Protein AF-W8YY03-F1 (afdb_monomer)

Structure (mmCIF, N/CA/C/O backbone):
data_AF-W8YY03-F1
#
_entry.id   AF-W8YY03-F1
#
loop_
_atom_site.group_PDB
_atom_site.id
_atom_site.type_symbol
_atom_site.label_atom_id
_atom_site.label_alt_id
_atom_site.label_comp_id
_atom_site.label_asym_id
_atom_site.label_entity_id
_atom_site.label_seq_id
_atom_site.pdbx_PDB_ins_code
_atom_site.Cartn_x
_atom_site.Cartn_y
_atom_site.Cartn_z
_atom_site.occupancy
_atom_site.B_iso_or_equiv
_atom_site.auth_seq_id
_atom_site.auth_comp_id
_atom_site.auth_asym_id
_atom_site.auth_atom_id
_atom_site.pdbx_PDB_model_num
ATOM 1 N N . MET A 1 1 ? -29.552 -36.814 -62.868 1.00 58.41 1 MET A N 1
ATOM 2 C CA . MET A 1 1 ? -29.456 -35.435 -62.330 1.00 58.41 1 MET A CA 1
ATOM 3 C C . MET A 1 1 ? -30.009 -34.462 -63.358 1.00 58.41 1 MET A C 1
ATOM 5 O O . MET A 1 1 ? -29.702 -34.617 -64.530 1.00 58.41 1 MET A O 1
ATOM 9 N N . LYS A 1 2 ? -30.847 -33.501 -62.950 1.00 60.00 2 LYS A N 1
ATOM 10 C CA . LYS A 1 2 ? -31.377 -32.455 -63.843 1.00 60.00 2 LYS A CA 1
ATOM 11 C C . LYS A 1 2 ? -30.289 -31.400 -64.121 1.00 60.00 2 LYS A C 1
ATOM 13 O O . LYS A 1 2 ? -29.512 -31.126 -63.206 1.00 60.00 2 LYS A O 1
ATOM 18 N N . PRO A 1 3 ? -30.245 -30.779 -65.314 1.00 70.81 3 PRO A N 1
ATOM 19 C CA . PRO A 1 3 ? -29.194 -29.824 -65.697 1.00 70.81 3 PRO A CA 1
ATOM 20 C C . PRO A 1 3 ? -29.053 -28.645 -64.718 1.00 70.81 3 PRO A C 1
ATOM 22 O O . PRO A 1 3 ? -27.949 -28.179 -64.461 1.00 70.81 3 PRO A O 1
ATOM 25 N N . VAL A 1 4 ? -30.149 -28.244 -64.068 1.00 74.75 4 VAL A N 1
ATOM 26 C CA . VAL A 1 4 ? -30.171 -27.195 -63.033 1.00 74.75 4 VAL A CA 1
ATOM 27 C C . VAL A 1 4 ? -29.301 -27.541 -61.814 1.00 74.75 4 VAL A C 1
ATOM 29 O O . VAL A 1 4 ? -28.672 -26.660 -61.239 1.00 74.75 4 VAL A O 1
ATOM 32 N N . HIS A 1 5 ? -29.199 -28.820 -61.438 1.00 71.31 5 HIS A N 1
ATOM 33 C CA . HIS A 1 5 ? -28.358 -29.232 -60.309 1.00 71.31 5 HIS A CA 1
ATOM 34 C C . HIS A 1 5 ? -26.867 -29.173 -60.644 1.00 71.31 5 HIS A C 1
ATOM 36 O O . HIS A 1 5 ? -26.062 -28.891 -59.767 1.00 71.31 5 HIS A O 1
ATOM 42 N N . ILE A 1 6 ? -26.500 -29.390 -61.909 1.00 76.06 6 ILE A N 1
ATOM 43 C CA . ILE A 1 6 ? -25.107 -29.294 -62.359 1.00 76.06 6 ILE A CA 1
ATOM 44 C C . ILE A 1 6 ? -24.663 -27.827 -62.339 1.00 76.06 6 ILE A C 1
ATOM 46 O O . ILE A 1 6 ? -23.592 -27.516 -61.829 1.00 76.06 6 ILE A O 1
ATOM 50 N N . ILE A 1 7 ? -25.523 -26.916 -62.802 1.00 79.62 7 ILE A N 1
ATOM 51 C CA . ILE A 1 7 ? -25.252 -25.471 -62.794 1.00 79.62 7 ILE A CA 1
ATOM 52 C C . ILE A 1 7 ? -25.092 -24.950 -61.359 1.00 79.62 7 ILE A C 1
ATOM 54 O O . ILE A 1 7 ? -24.152 -24.211 -61.078 1.00 79.62 7 ILE A O 1
ATOM 58 N N . LEU A 1 8 ? -25.958 -25.377 -60.434 1.00 78.25 8 LEU A N 1
ATOM 59 C CA . LEU A 1 8 ? -25.875 -24.965 -59.031 1.00 78.25 8 LEU A CA 1
ATOM 60 C C . LEU A 1 8 ? -24.578 -25.446 -58.359 1.00 78.25 8 LEU A C 1
ATOM 62 O O . LEU A 1 8 ? -23.977 -24.697 -57.596 1.00 78.25 8 LEU A O 1
ATOM 66 N N . ILE A 1 9 ? -24.117 -26.661 -58.677 1.00 78.00 9 ILE A N 1
ATOM 67 C CA . ILE A 1 9 ? -22.852 -27.210 -58.161 1.00 78.00 9 ILE A CA 1
ATOM 68 C C . ILE A 1 9 ? -21.650 -26.442 -58.724 1.00 78.00 9 ILE A C 1
ATOM 70 O O . ILE A 1 9 ? -20.735 -26.115 -57.975 1.00 78.00 9 ILE A O 1
ATOM 74 N N . ILE A 1 10 ? -21.662 -26.095 -60.015 1.00 76.50 10 ILE A N 1
ATOM 75 C CA . ILE A 1 10 ? -20.577 -25.325 -60.643 1.00 76.50 10 ILE A CA 1
ATOM 76 C C . ILE A 1 10 ? -20.483 -23.918 -60.037 1.00 76.50 10 ILE A C 1
ATOM 78 O O . ILE A 1 10 ? -19.386 -23.463 -59.718 1.00 76.50 10 ILE A O 1
ATOM 82 N N . ILE A 1 11 ? -21.619 -23.249 -59.816 1.00 75.50 11 ILE A N 1
ATOM 83 C CA . ILE A 1 11 ? -21.655 -21.928 -59.170 1.00 75.50 11 ILE A CA 1
ATOM 84 C C . ILE A 1 11 ? -21.156 -22.021 -57.720 1.00 75.50 11 ILE A C 1
ATOM 86 O O . ILE A 1 11 ? -20.372 -21.177 -57.297 1.00 75.50 11 ILE A O 1
ATOM 90 N N . LEU A 1 12 ? -21.535 -23.066 -56.977 1.00 70.88 12 LEU A N 1
ATOM 91 C CA . LEU A 1 12 ? -21.066 -23.286 -55.605 1.00 70.88 12 LEU A CA 1
ATOM 92 C C . LEU A 1 12 ? -19.547 -23.548 -55.541 1.00 70.88 12 LEU A C 1
ATOM 94 O O . LEU A 1 12 ? -18.878 -23.056 -54.635 1.00 70.88 12 LEU A O 1
ATOM 98 N N . CYS A 1 13 ? -18.986 -24.264 -56.521 1.00 65.69 13 CYS A N 1
ATOM 99 C CA . CYS A 1 13 ? -17.542 -24.498 -56.621 1.00 65.69 13 CYS A CA 1
ATOM 100 C C . CYS A 1 13 ? -16.742 -23.224 -56.931 1.00 65.69 13 CYS A C 1
ATOM 102 O O . CYS A 1 13 ? -15.615 -23.100 -56.458 1.00 65.69 13 CYS A O 1
ATOM 104 N N . LEU A 1 14 ? -17.314 -22.264 -57.665 1.00 61.00 14 LEU A N 1
ATOM 105 C CA . LEU A 1 14 ? -16.638 -21.002 -57.996 1.00 61.00 14 LEU A CA 1
ATOM 106 C C . LEU A 1 14 ? -16.498 -20.048 -56.794 1.00 61.00 14 LEU A C 1
ATOM 108 O O . LEU A 1 14 ? -15.605 -19.206 -56.796 1.00 61.00 14 LEU A O 1
ATOM 112 N N . PHE A 1 15 ? -17.314 -20.199 -55.742 1.00 58.31 15 PHE A N 1
ATOM 113 C CA . PHE A 1 15 ? -17.178 -19.419 -54.500 1.00 58.31 15 PHE A CA 1
ATOM 114 C C . PHE A 1 15 ? -16.150 -19.990 -53.509 1.00 58.31 15 PHE A C 1
ATOM 116 O O . PHE A 1 15 ? -15.771 -19.299 -52.567 1.00 58.31 15 PHE A O 1
ATOM 123 N N . LEU A 1 16 ? -15.672 -21.224 -53.711 1.00 55.84 16 LEU A N 1
ATOM 124 C CA . LEU A 1 16 ? -14.725 -21.894 -52.806 1.00 55.84 16 LEU A CA 1
ATOM 125 C C . LEU A 1 16 ? -13.252 -21.713 -53.204 1.00 55.84 16 LEU A C 1
ATOM 127 O O . LEU A 1 16 ? -12.366 -22.190 -52.500 1.00 55.84 16 LEU A O 1
ATOM 131 N N . THR A 1 17 ? -12.975 -21.016 -54.307 1.00 52.31 17 THR A N 1
ATOM 132 C CA . THR A 1 17 ? -11.612 -20.781 -54.802 1.00 52.31 17 THR A CA 1
ATOM 133 C C . THR A 1 17 ? -11.256 -19.299 -54.785 1.00 52.31 17 THR A C 1
ATOM 135 O O . THR A 1 17 ? -10.799 -18.749 -55.785 1.00 52.31 17 THR A O 1
ATOM 138 N N . THR A 1 18 ? -11.453 -18.615 -53.661 1.00 58.97 18 THR A N 1
ATOM 139 C CA . THR A 1 18 ? -10.612 -17.447 -53.391 1.00 58.97 18 THR A CA 1
ATOM 140 C C . THR A 1 18 ? -9.301 -17.973 -52.808 1.00 58.97 18 THR A C 1
ATOM 142 O O . THR A 1 18 ? -9.324 -18.701 -51.813 1.00 58.97 18 THR A O 1
ATOM 145 N N . PRO A 1 19 ? -8.131 -17.679 -53.401 1.00 56.47 19 PRO A N 1
ATOM 146 C CA . PRO A 1 19 ? -6.893 -17.919 -52.689 1.00 56.47 19 PRO A CA 1
ATOM 147 C C . PRO A 1 19 ? -6.909 -17.001 -51.465 1.00 56.47 19 PRO A C 1
ATOM 149 O O . PRO A 1 19 ? -6.839 -15.778 -51.596 1.00 56.47 19 PRO A O 1
ATOM 152 N N . VAL A 1 20 ? -7.003 -17.580 -50.266 1.00 51.00 20 VAL A N 1
ATOM 153 C CA . VAL A 1 20 ? -6.524 -16.908 -49.059 1.00 51.00 20 VAL A CA 1
ATOM 154 C C . VAL A 1 20 ? -5.023 -16.781 -49.265 1.00 51.00 20 VAL A C 1
ATOM 156 O O . VAL A 1 20 ? -4.257 -17.700 -48.982 1.00 51.00 20 VAL A O 1
ATOM 159 N N . TYR A 1 21 ? -4.603 -15.665 -49.861 1.00 45.91 21 TYR A N 1
ATOM 160 C CA . TYR A 1 21 ? -3.212 -15.264 -49.823 1.00 45.91 21 TYR A CA 1
ATOM 161 C C . TYR A 1 21 ? -2.870 -15.121 -48.345 1.00 45.91 21 TYR A C 1
ATOM 163 O O . TYR A 1 21 ? -3.258 -14.156 -47.687 1.00 45.91 21 TYR A O 1
ATOM 171 N N . ALA A 1 22 ? -2.141 -16.104 -47.822 1.00 46.88 22 ALA A N 1
ATOM 172 C CA . ALA A 1 22 ? -1.247 -15.871 -46.713 1.00 46.88 22 ALA A CA 1
ATOM 173 C C . ALA A 1 22 ? -0.270 -14.798 -47.201 1.00 46.88 22 ALA A C 1
ATOM 175 O O . ALA A 1 22 ? 0.739 -15.088 -47.841 1.00 46.88 22 ALA A O 1
ATOM 176 N N . ALA A 1 23 ? -0.615 -13.535 -46.972 1.00 46.19 23 ALA A N 1
ATOM 177 C CA . ALA A 1 23 ? 0.332 -12.447 -47.039 1.00 46.19 23 ALA A CA 1
ATOM 178 C C . ALA A 1 23 ? 1.289 -12.630 -45.854 1.00 46.19 23 ALA A C 1
ATOM 180 O O . ALA A 1 23 ? 1.226 -11.905 -44.869 1.00 46.19 23 ALA A O 1
ATOM 181 N N . THR A 1 24 ? 2.168 -13.633 -45.930 1.00 51.03 24 THR A N 1
ATOM 182 C CA . THR A 1 24 ? 3.463 -13.567 -45.258 1.00 51.03 24 THR A CA 1
ATOM 183 C C . THR A 1 24 ? 4.126 -12.340 -45.850 1.00 51.03 24 THR A C 1
ATOM 185 O O . THR A 1 24 ? 4.549 -12.338 -47.011 1.00 51.03 24 THR A O 1
ATOM 188 N N . SER A 1 25 ? 4.022 -11.242 -45.112 1.00 54.69 25 SER A N 1
ATOM 189 C CA . SER A 1 25 ? 4.330 -9.914 -45.598 1.00 54.69 25 SER A CA 1
ATOM 190 C C . SER A 1 25 ? 5.769 -9.91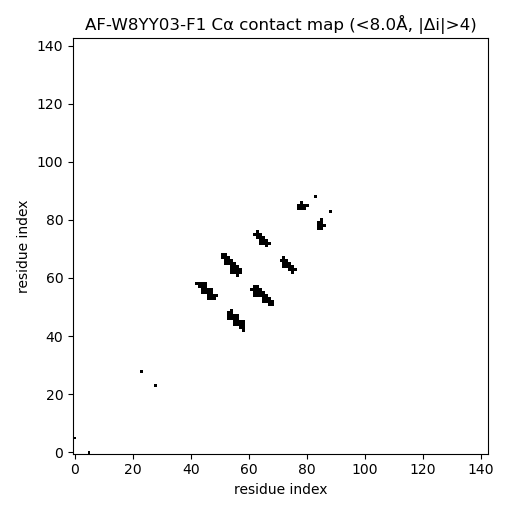7 -46.105 1.00 54.69 25 SER A C 1
ATOM 192 O O . SER A 1 25 ? 6.686 -10.395 -45.436 1.00 54.69 25 SER A O 1
ATOM 194 N N . GLN A 1 26 ? 6.005 -9.365 -47.298 1.00 51.84 26 GLN A N 1
ATOM 195 C CA . GLN A 1 26 ? 7.372 -9.097 -47.759 1.00 51.84 26 GLN A CA 1
ATOM 196 C C . GLN A 1 26 ? 8.183 -8.306 -46.719 1.00 51.84 26 GLN A C 1
ATOM 198 O O . GLN A 1 26 ? 9.408 -8.317 -46.746 1.00 51.84 26 GLN A O 1
ATOM 203 N N . GLU A 1 27 ? 7.494 -7.640 -45.796 1.00 53.41 27 GLU A N 1
ATOM 204 C CA . GLU A 1 27 ? 8.018 -6.971 -44.619 1.00 53.41 27 GLU A CA 1
ATOM 205 C C . GLU A 1 27 ? 8.636 -7.927 -43.587 1.00 53.41 27 GLU A C 1
ATOM 207 O O . GLU A 1 27 ? 9.745 -7.656 -43.138 1.00 53.41 27 GLU A O 1
ATOM 212 N N . GLN A 1 28 ? 8.013 -9.073 -43.272 1.00 55.28 28 GLN A N 1
ATOM 213 C CA . GLN A 1 28 ? 8.617 -10.101 -42.409 1.00 55.28 28 GLN A CA 1
ATOM 214 C C . GLN A 1 28 ? 9.903 -10.660 -43.024 1.00 55.28 28 GLN A C 1
ATOM 216 O O . GLN A 1 28 ? 10.943 -10.655 -42.371 1.00 55.28 28 GLN A O 1
ATOM 221 N N . ILE A 1 29 ? 9.871 -11.021 -44.310 1.00 57.41 29 ILE A N 1
ATOM 222 C CA . ILE A 1 29 ? 11.050 -11.536 -45.029 1.00 57.41 29 ILE A CA 1
ATOM 223 C C . ILE A 1 29 ? 12.142 -10.456 -45.137 1.00 57.41 29 ILE A C 1
ATOM 225 O O . ILE A 1 29 ? 13.330 -10.742 -44.994 1.00 57.41 29 ILE A O 1
ATOM 229 N N . ARG A 1 30 ? 11.771 -9.187 -45.362 1.00 53.22 30 ARG A N 1
ATOM 230 C CA . ARG A 1 30 ? 12.713 -8.053 -45.398 1.00 53.22 30 ARG A CA 1
ATOM 231 C C . ARG A 1 30 ? 13.323 -7.763 -44.023 1.00 53.22 30 ARG A C 1
ATOM 233 O O . ARG A 1 30 ? 14.476 -7.339 -43.960 1.00 53.22 30 ARG A O 1
ATOM 240 N N . ASN A 1 31 ? 12.576 -7.971 -42.943 1.00 56.19 31 ASN A N 1
ATOM 241 C CA . ASN A 1 31 ? 13.055 -7.774 -41.578 1.00 56.19 31 ASN A CA 1
ATOM 242 C C . ASN A 1 31 ? 13.978 -8.919 -41.134 1.00 56.19 31 ASN A C 1
ATOM 244 O O . ASN A 1 31 ? 15.064 -8.634 -40.639 1.00 56.19 31 ASN A O 1
ATOM 248 N N . GLU A 1 32 ? 13.640 -10.177 -41.434 1.00 57.78 32 GLU A N 1
ATOM 249 C CA . GLU A 1 32 ? 14.530 -11.330 -41.205 1.00 57.78 32 GLU A CA 1
ATOM 250 C C . GLU A 1 32 ? 15.842 -11.208 -41.993 1.00 57.78 32 GLU A C 1
ATOM 252 O O . GLU A 1 32 ? 16.926 -11.461 -41.469 1.00 57.78 32 GLU A O 1
ATOM 257 N N . LYS A 1 33 ? 15.775 -10.739 -43.247 1.00 54.91 33 LYS A N 1
ATOM 258 C CA . LYS A 1 33 ? 16.971 -10.553 -44.082 1.00 54.91 33 LYS A CA 1
ATOM 259 C C . LYS A 1 33 ? 17.880 -9.422 -43.582 1.00 54.91 33 LYS A C 1
ATOM 261 O O . LYS A 1 33 ? 19.089 -9.493 -43.788 1.00 54.91 33 LYS A O 1
ATOM 266 N N . ARG A 1 34 ? 17.328 -8.403 -42.906 1.00 55.00 34 ARG A N 1
ATOM 267 C CA . ARG A 1 34 ? 18.119 -7.361 -42.225 1.00 55.00 34 ARG A CA 1
ATOM 268 C C . ARG A 1 34 ? 18.780 -7.878 -40.949 1.00 55.00 34 ARG A C 1
ATOM 270 O O . ARG A 1 34 ? 19.944 -7.555 -40.735 1.00 55.00 34 ARG A O 1
ATOM 277 N N . GLU A 1 35 ? 18.093 -8.698 -40.152 1.00 54.16 35 GLU A N 1
ATOM 278 C CA . GLU A 1 35 ? 18.697 -9.320 -38.962 1.00 54.16 35 GLU A CA 1
ATOM 279 C C . GLU A 1 35 ? 19.850 -10.269 -39.343 1.00 54.16 35 GLU A C 1
ATOM 281 O O . GLU A 1 35 ? 20.901 -10.241 -38.710 1.00 54.16 35 GLU A O 1
ATOM 286 N N . ALA A 1 36 ? 19.729 -11.024 -40.442 1.00 54.09 36 ALA A N 1
ATOM 287 C CA . ALA A 1 36 ? 20.801 -11.905 -40.917 1.00 54.09 36 ALA A CA 1
ATOM 288 C C . ALA A 1 36 ? 22.037 -11.158 -41.466 1.00 54.09 36 ALA A C 1
ATOM 290 O O . ALA A 1 36 ? 23.144 -11.697 -41.447 1.00 54.09 36 ALA A O 1
ATOM 291 N N . GLN A 1 37 ? 21.871 -9.925 -41.963 1.00 51.41 37 GLN A N 1
ATOM 292 C CA . GLN A 1 37 ? 22.965 -9.131 -42.538 1.00 51.41 37 GLN A CA 1
ATOM 293 C C . GLN A 1 37 ? 23.749 -8.334 -41.478 1.00 51.41 37 GLN A C 1
ATOM 295 O O . GLN A 1 37 ? 24.872 -7.909 -41.741 1.00 51.41 37 GLN A O 1
ATOM 300 N N . TYR A 1 38 ? 23.193 -8.181 -40.273 1.00 51.72 38 TYR A N 1
ATOM 301 C CA . TYR A 1 38 ? 23.823 -7.527 -39.125 1.00 51.72 38 TYR A CA 1
ATOM 302 C C . TYR A 1 38 ? 24.216 -8.563 -38.063 1.00 51.72 38 TYR A C 1
ATOM 304 O O . TYR A 1 38 ? 23.931 -8.413 -36.878 1.00 51.72 38 TYR A O 1
ATOM 312 N N . ASN A 1 39 ? 24.906 -9.631 -38.478 1.00 49.06 39 ASN A N 1
ATOM 313 C CA . ASN A 1 39 ? 25.650 -10.493 -37.556 1.00 49.06 39 ASN A CA 1
ATOM 314 C C . ASN A 1 39 ? 26.925 -9.757 -37.099 1.00 49.06 39 ASN A C 1
ATOM 316 O O . ASN A 1 39 ? 28.050 -10.190 -37.344 1.00 49.06 39 ASN A O 1
ATOM 320 N N . ASP A 1 40 ? 26.730 -8.567 -36.532 1.00 54.25 40 ASP A N 1
ATOM 321 C CA . ASP A 1 40 ? 27.769 -7.769 -35.912 1.00 54.25 40 ASP A CA 1
ATOM 322 C C . ASP A 1 40 ? 28.065 -8.403 -34.546 1.00 54.25 40 ASP A C 1
ATOM 324 O O . ASP A 1 40 ? 27.175 -8.608 -33.719 1.00 54.25 40 ASP A O 1
ATOM 328 N N . SER A 1 41 ? 29.330 -8.746 -34.304 1.00 56.00 41 SER A N 1
ATOM 329 C CA . SER A 1 41 ? 29.809 -9.244 -33.008 1.00 56.00 41 SER A CA 1
ATOM 330 C C . SER A 1 41 ? 29.569 -8.253 -31.866 1.00 56.00 41 SER A C 1
ATOM 332 O O . SER A 1 41 ? 29.694 -8.602 -30.690 1.00 56.00 41 SER A O 1
ATOM 334 N N . ASN A 1 42 ? 29.235 -7.012 -32.200 1.00 58.09 42 ASN A N 1
ATOM 335 C CA . ASN A 1 42 ? 28.851 -6.003 -31.246 1.00 58.09 42 ASN A CA 1
ATOM 336 C C . ASN A 1 42 ? 27.422 -6.280 -30.745 1.00 58.09 42 ASN A C 1
ATOM 338 O O . ASN A 1 42 ? 26.467 -6.370 -31.507 1.00 58.09 42 ASN A O 1
ATOM 342 N N . ASN A 1 43 ? 27.264 -6.392 -29.428 1.00 59.72 43 ASN A N 1
ATOM 343 C CA . ASN A 1 43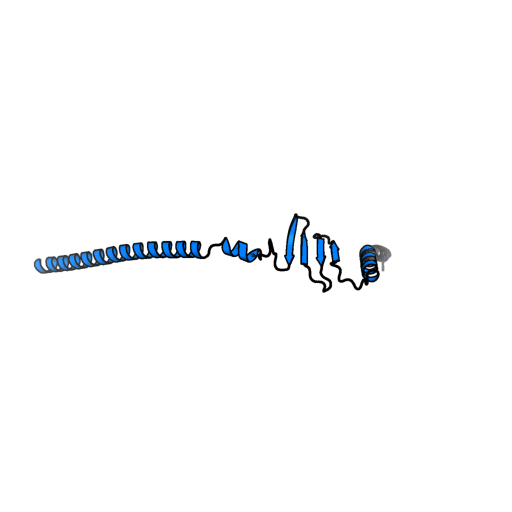 ? 26.005 -6.713 -28.747 1.00 59.72 43 ASN A CA 1
ATOM 344 C C . ASN A 1 43 ? 24.980 -5.559 -28.808 1.00 59.72 43 ASN A C 1
ATOM 346 O O . ASN A 1 43 ? 24.689 -4.936 -27.787 1.00 59.72 43 ASN A O 1
ATOM 350 N N . TRP A 1 44 ? 24.468 -5.228 -29.992 1.00 62.75 44 TRP A N 1
ATOM 351 C CA . TRP A 1 44 ? 23.605 -4.062 -30.176 1.00 62.75 44 TRP A CA 1
ATOM 352 C C . TRP A 1 44 ? 22.208 -4.303 -29.590 1.00 62.75 44 TRP A C 1
ATOM 354 O O . TRP A 1 44 ? 21.642 -5.395 -29.673 1.00 62.75 44 TRP A O 1
ATOM 364 N N . LEU A 1 45 ? 21.649 -3.251 -28.990 1.00 68.12 45 LEU A N 1
ATOM 365 C CA . LEU A 1 45 ? 20.251 -3.186 -28.571 1.00 68.12 45 LEU A CA 1
ATOM 366 C C . LEU A 1 45 ? 19.371 -3.091 -29.825 1.00 68.12 45 LEU A C 1
ATOM 368 O O . LEU A 1 45 ? 19.600 -2.230 -30.674 1.00 68.12 45 LEU A O 1
ATOM 372 N N . THR A 1 46 ? 18.373 -3.964 -29.949 1.00 76.31 46 THR A N 1
ATOM 373 C CA . THR A 1 46 ? 17.505 -4.019 -31.134 1.00 76.31 46 THR A CA 1
ATOM 374 C C . THR A 1 46 ? 16.218 -3.234 -30.902 1.00 76.31 46 THR A C 1
ATOM 376 O O . THR A 1 46 ? 15.569 -3.378 -29.868 1.00 76.31 46 THR A O 1
ATOM 379 N N . LEU A 1 47 ? 15.825 -2.428 -31.889 1.00 79.88 47 LEU A N 1
ATOM 380 C CA . LEU A 1 47 ? 14.538 -1.733 -31.930 1.00 79.88 47 LEU A CA 1
ATOM 381 C C . LEU A 1 47 ? 13.529 -2.563 -32.727 1.00 79.88 47 LEU A C 1
ATOM 383 O O . LEU A 1 47 ? 13.750 -2.833 -33.907 1.00 79.88 47 LEU A O 1
ATOM 387 N N . LYS A 1 48 ? 12.408 -2.936 -32.105 1.00 76.75 48 LYS A N 1
ATOM 388 C CA . LYS A 1 48 ? 11.306 -3.652 -32.762 1.00 76.75 48 LYS A CA 1
ATOM 389 C C . LYS A 1 48 ? 10.036 -2.807 -32.725 1.00 76.75 48 LYS A C 1
ATOM 391 O O . LYS A 1 48 ? 9.478 -2.560 -31.659 1.00 76.75 48 LYS A O 1
ATOM 396 N N . GLY A 1 49 ? 9.589 -2.357 -33.895 1.00 75.38 49 GLY A N 1
ATOM 397 C CA . GLY A 1 49 ? 8.272 -1.742 -34.067 1.00 75.38 49 GLY A CA 1
ATOM 398 C C . GLY A 1 49 ? 7.190 -2.813 -34.206 1.00 75.38 49 GLY A C 1
ATOM 399 O O . GLY A 1 49 ? 7.398 -3.815 -34.886 1.00 75.38 49 GLY A O 1
ATOM 400 N N . SER A 1 50 ? 6.047 -2.607 -33.559 1.00 69.94 50 SER A N 1
ATOM 401 C CA . SER A 1 50 ? 4.859 -3.464 -33.638 1.00 69.94 50 SER A CA 1
ATOM 402 C C . SER A 1 50 ? 3.595 -2.604 -33.708 1.00 69.94 50 SER A C 1
ATOM 404 O O . SER A 1 50 ? 3.649 -1.416 -33.398 1.00 69.94 50 SER A O 1
ATOM 406 N N . GLU A 1 51 ? 2.448 -3.193 -34.056 1.00 76.88 51 GLU A N 1
ATOM 407 C CA . GLU A 1 51 ? 1.158 -2.477 -34.076 1.00 76.88 51 GLU A CA 1
ATOM 408 C C . GLU A 1 51 ? 0.823 -1.813 -32.727 1.00 76.88 51 GLU A C 1
ATOM 410 O O . GLU A 1 51 ? 0.153 -0.785 -32.691 1.00 76.88 51 GLU A O 1
ATOM 415 N N . GLY A 1 52 ? 1.329 -2.365 -31.618 1.00 78.25 52 GLY A N 1
ATOM 416 C CA . GLY A 1 52 ? 1.123 -1.852 -30.261 1.00 78.25 52 GLY A CA 1
ATOM 417 C C . GLY A 1 52 ? 2.176 -0.858 -29.755 1.00 78.25 52 GLY A C 1
ATOM 418 O O . GLY A 1 52 ? 2.106 -0.487 -28.587 1.00 78.25 52 GLY A O 1
ATOM 419 N N . GLY A 1 53 ? 3.152 -0.463 -30.581 1.00 85.50 53 GLY A N 1
ATOM 420 C CA . GLY A 1 53 ? 4.205 0.487 -30.209 1.00 85.50 53 GLY A CA 1
ATOM 421 C C . GLY A 1 53 ? 5.628 -0.027 -30.448 1.00 85.50 53 GLY A C 1
ATOM 422 O O . GLY A 1 53 ? 5.854 -0.959 -31.229 1.00 85.50 53 GLY A O 1
ATOM 423 N N . VAL A 1 54 ? 6.606 0.590 -29.779 1.00 88.00 54 VAL A N 1
ATOM 424 C CA . VAL A 1 54 ? 8.047 0.354 -29.981 1.00 88.00 54 VAL A CA 1
ATOM 425 C C . VAL A 1 54 ? 8.657 -0.364 -28.784 1.00 88.00 54 VAL A C 1
ATOM 427 O O . VAL A 1 54 ? 8.464 0.032 -27.638 1.00 88.00 54 VAL A O 1
ATOM 430 N N . ARG A 1 55 ? 9.444 -1.406 -29.056 1.00 86.25 55 ARG A N 1
ATOM 431 C CA . ARG A 1 55 ? 10.168 -2.197 -28.057 1.00 86.25 55 ARG A CA 1
ATOM 432 C C . ARG A 1 55 ? 11.667 -2.065 -28.260 1.00 86.25 55 ARG A C 1
ATOM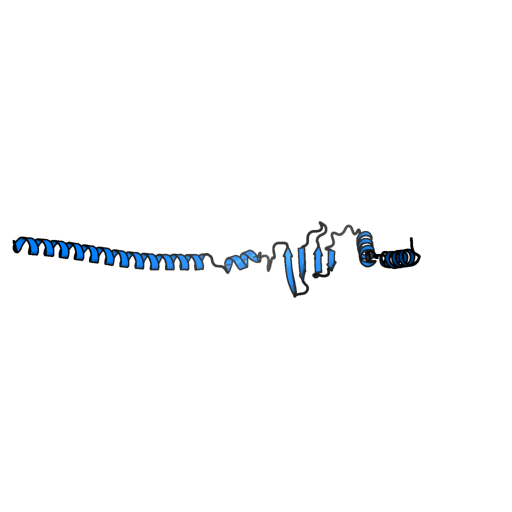 434 O O . ARG A 1 55 ? 12.160 -2.179 -29.381 1.00 86.25 55 ARG A O 1
ATOM 441 N N . PHE A 1 56 ? 12.387 -1.899 -27.163 1.00 86.44 56 PHE A N 1
ATOM 442 C CA . PHE A 1 56 ? 13.830 -2.052 -27.088 1.00 86.44 56 PHE A CA 1
ATOM 443 C C . PHE A 1 56 ? 14.101 -3.436 -26.516 1.00 86.44 56 PHE A C 1
ATOM 445 O O . PHE A 1 56 ? 13.660 -3.762 -25.413 1.00 86.44 56 PHE A O 1
ATOM 452 N N . VAL A 1 57 ? 14.786 -4.263 -27.294 1.00 83.44 57 VAL A N 1
ATOM 453 C CA . VAL A 1 57 ? 15.011 -5.670 -26.983 1.00 83.44 57 VAL A CA 1
ATOM 454 C C . VAL A 1 57 ? 16.510 -5.909 -26.882 1.00 83.44 57 VAL A C 1
ATOM 456 O O . VAL A 1 57 ? 17.281 -5.528 -27.767 1.00 83.44 57 VAL A O 1
ATOM 459 N N . THR A 1 58 ? 16.931 -6.513 -25.779 1.00 79.12 58 THR A N 1
ATOM 460 C CA . THR A 1 58 ? 18.311 -6.939 -25.555 1.00 79.12 58 THR A CA 1
ATOM 461 C C . THR A 1 58 ? 18.665 -8.113 -26.468 1.00 79.12 58 THR A C 1
ATOM 463 O O . THR A 1 58 ? 17.799 -8.778 -27.037 1.00 79.12 58 THR A O 1
ATOM 466 N N . LYS A 1 59 ? 19.962 -8.405 -26.604 1.00 76.19 59 LYS A N 1
ATOM 467 C CA . LYS A 1 59 ? 20.457 -9.493 -27.464 1.00 76.19 59 LYS A CA 1
ATOM 468 C C . LYS A 1 59 ? 19.847 -10.863 -27.134 1.00 76.19 59 LYS A C 1
ATOM 470 O O . LYS A 1 59 ? 19.636 -11.670 -28.029 1.00 76.19 59 LYS A O 1
ATOM 475 N N . ASP A 1 60 ? 19.567 -11.126 -25.861 1.00 80.31 60 ASP A N 1
ATOM 476 C CA . ASP A 1 60 ? 18.938 -12.361 -25.379 1.00 80.31 60 ASP A CA 1
ATOM 477 C C . ASP A 1 60 ? 17.412 -12.394 -25.578 1.00 80.31 60 ASP A C 1
ATOM 479 O O . ASP A 1 60 ? 16.746 -13.300 -25.085 1.00 80.31 60 ASP A O 1
ATOM 483 N N . GLY A 1 61 ? 16.849 -11.424 -26.304 1.00 77.44 61 GLY A N 1
ATOM 484 C CA . GLY A 1 61 ? 15.429 -11.381 -26.636 1.00 77.44 61 GLY A CA 1
ATOM 485 C C . GLY A 1 61 ? 14.541 -10.839 -25.517 1.00 77.44 61 GLY A C 1
ATOM 486 O O . GLY A 1 61 ? 13.320 -10.931 -25.630 1.00 77.44 61 GLY A O 1
ATOM 487 N N . LYS A 1 62 ? 15.114 -10.271 -24.448 1.00 80.62 62 LYS A N 1
ATOM 488 C CA . LYS A 1 62 ? 14.336 -9.666 -23.361 1.00 80.62 62 LYS A CA 1
ATOM 48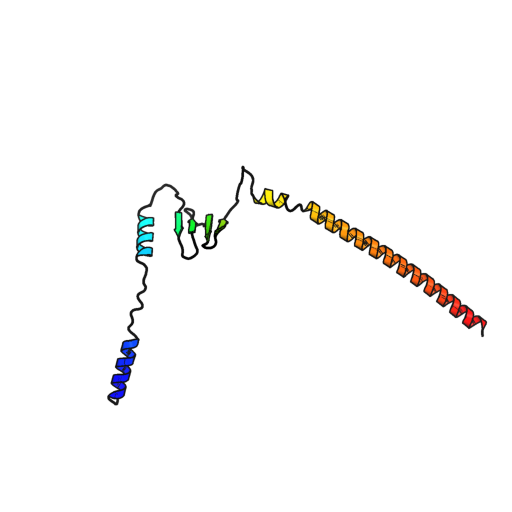9 C C . LYS A 1 62 ? 13.999 -8.218 -23.683 1.00 80.62 62 LYS A C 1
ATOM 491 O O . LYS A 1 62 ? 14.832 -7.438 -24.131 1.00 80.62 62 LYS A O 1
ATOM 496 N N . GLU A 1 63 ? 12.759 -7.841 -23.430 1.00 83.94 63 GLU A N 1
ATOM 497 C CA . GLU A 1 63 ? 12.310 -6.458 -23.565 1.00 83.94 63 GLU A CA 1
ATOM 498 C C . GLU A 1 63 ? 12.866 -5.652 -22.392 1.00 83.94 63 GLU A C 1
ATOM 500 O O . GLU A 1 63 ? 12.668 -6.046 -21.245 1.00 83.94 63 GLU A O 1
ATOM 505 N N . SER A 1 64 ? 13.581 -4.561 -22.667 1.00 83.56 64 SER A N 1
ATOM 506 C CA . SER A 1 64 ? 14.107 -3.649 -21.644 1.00 83.56 64 SER A CA 1
ATOM 507 C C . SER A 1 64 ? 13.230 -2.410 -21.486 1.00 83.56 64 SER A C 1
ATOM 509 O O . SER A 1 64 ? 13.001 -1.955 -20.365 1.00 83.56 64 SER A O 1
ATOM 511 N N . ILE A 1 65 ? 12.718 -1.883 -22.603 1.00 88.19 65 ILE A N 1
ATOM 512 C CA . ILE A 1 65 ? 11.851 -0.702 -22.652 1.00 88.19 65 ILE A CA 1
ATOM 513 C C . ILE A 1 65 ? 10.739 -0.944 -23.676 1.00 88.19 65 ILE A C 1
ATOM 515 O O . ILE A 1 65 ? 11.009 -1.390 -24.791 1.00 88.19 65 ILE A O 1
ATOM 519 N N . LEU A 1 66 ? 9.503 -0.608 -23.324 1.00 88.31 66 LEU A N 1
ATOM 520 C CA . LEU A 1 66 ? 8.349 -0.595 -24.223 1.00 88.31 66 LEU A CA 1
ATOM 521 C C . LEU A 1 66 ? 7.722 0.800 -24.192 1.00 88.31 66 LEU A C 1
ATOM 523 O O . LEU A 1 66 ? 7.525 1.366 -23.122 1.00 88.31 66 LEU A O 1
ATOM 527 N N . ILE A 1 67 ? 7.401 1.334 -25.364 1.00 89.50 67 ILE A N 1
ATOM 528 C CA . ILE A 1 67 ? 6.646 2.573 -25.531 1.00 89.50 67 ILE A CA 1
ATOM 529 C C . ILE A 1 67 ? 5.375 2.219 -26.292 1.00 89.50 67 ILE A C 1
ATOM 531 O O . ILE A 1 67 ? 5.464 1.744 -27.426 1.00 89.50 67 ILE A O 1
ATOM 535 N N . ASP A 1 68 ? 4.214 2.416 -25.673 1.00 88.81 68 ASP A N 1
ATOM 536 C CA . ASP A 1 68 ? 2.924 2.174 -26.318 1.00 88.81 68 ASP A CA 1
ATOM 537 C C . ASP A 1 68 ? 2.458 3.376 -27.161 1.00 88.81 68 ASP A C 1
ATOM 539 O O . ASP A 1 68 ? 3.014 4.477 -27.108 1.00 88.81 68 ASP A O 1
ATOM 543 N N . ASN A 1 69 ? 1.400 3.172 -27.946 1.00 88.62 69 ASN A N 1
ATOM 544 C CA . ASN A 1 69 ? 0.829 4.215 -28.807 1.00 88.62 69 ASN A CA 1
ATOM 545 C C . ASN A 1 69 ? 0.080 5.325 -28.041 1.00 88.62 69 ASN A C 1
ATOM 547 O O . ASN A 1 69 ? -0.305 6.327 -28.641 1.00 88.62 69 ASN A O 1
ATOM 551 N N . PHE A 1 70 ? -0.151 5.152 -26.740 1.00 90.81 70 PHE A N 1
ATOM 552 C CA . PHE A 1 70 ? -0.815 6.108 -25.852 1.00 90.81 70 PHE A CA 1
ATOM 553 C C . PHE A 1 70 ? 0.189 6.949 -25.042 1.00 90.81 70 PHE A C 1
ATOM 555 O O . PHE A 1 70 ? -0.221 7.799 -24.251 1.00 90.81 70 PHE A O 1
ATOM 562 N N . GLY A 1 71 ? 1.495 6.748 -25.257 1.00 83.81 71 GLY A N 1
ATOM 563 C CA . GLY A 1 71 ? 2.574 7.453 -24.565 1.00 83.81 71 GLY A CA 1
ATOM 564 C C . GLY A 1 71 ? 3.005 6.809 -23.244 1.00 83.81 71 GLY A C 1
ATOM 565 O O . GLY A 1 71 ? 3.816 7.39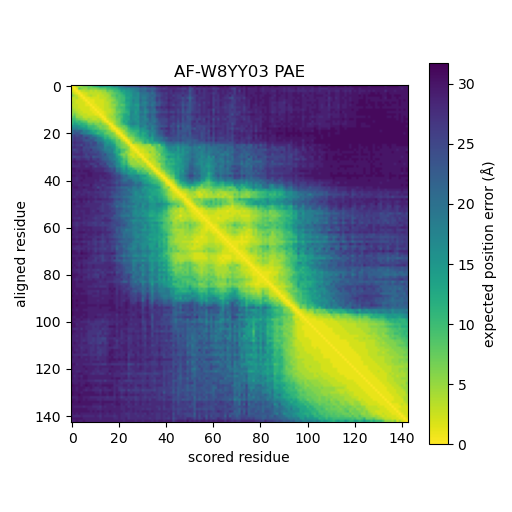2 -22.523 1.00 83.81 71 GLY A O 1
ATOM 566 N N . GLY A 1 72 ? 2.496 5.620 -22.916 1.00 86.50 72 GLY A N 1
ATOM 567 C CA . GLY A 1 72 ? 2.958 4.814 -21.794 1.00 86.50 72 GLY A CA 1
ATOM 568 C C . GLY A 1 72 ? 4.368 4.284 -22.046 1.00 86.50 72 GLY A C 1
ATOM 569 O O . GLY A 1 72 ? 4.652 3.728 -23.105 1.00 86.50 72 GLY A O 1
ATOM 570 N N . ILE A 1 73 ? 5.259 4.459 -21.066 1.00 88.44 73 ILE A N 1
ATOM 571 C CA . ILE A 1 73 ? 6.632 3.944 -21.104 1.00 88.44 73 ILE A CA 1
ATOM 572 C C . ILE A 1 73 ? 6.795 2.922 -19.984 1.00 88.44 73 ILE A C 1
ATOM 574 O O . ILE A 1 73 ? 6.610 3.235 -18.808 1.00 88.44 73 ILE A O 1
ATOM 578 N N . TYR A 1 74 ? 7.176 1.707 -20.355 1.00 85.69 74 TYR A N 1
ATOM 579 C CA . TYR A 1 74 ? 7.359 0.583 -19.452 1.00 85.69 74 TYR A CA 1
ATOM 580 C C . TYR A 1 74 ? 8.828 0.183 -19.437 1.00 85.69 74 TYR A C 1
ATOM 582 O O . TYR A 1 74 ? 9.442 0.006 -20.489 1.00 85.69 74 TYR A O 1
ATOM 590 N N . PHE A 1 75 ? 9.379 0.017 -18.239 1.00 88.06 75 PHE A N 1
ATOM 591 C CA . PHE A 1 75 ? 10.754 -0.415 -18.021 1.00 88.06 75 PHE A CA 1
ATOM 592 C C . PHE A 1 75 ? 10.749 -1.799 -17.388 1.00 88.06 75 PHE A C 1
ATOM 594 O O . PHE A 1 75 ? 10.071 -2.025 -16.386 1.00 88.06 75 PHE A O 1
ATOM 601 N N . ASN A 1 76 ? 11.528 -2.715 -17.949 1.00 83.31 76 ASN A N 1
ATOM 602 C CA . ASN A 1 76 ? 11.735 -4.033 -17.374 1.00 83.31 76 ASN A CA 1
ATOM 603 C C . ASN A 1 76 ? 13.084 -4.061 -16.647 1.00 83.31 76 ASN A C 1
ATOM 605 O O . ASN A 1 76 ? 14.123 -4.369 -17.235 1.00 83.31 76 ASN A O 1
ATOM 609 N N . GLY A 1 77 ? 13.067 -3.669 -15.372 1.00 81.38 77 GLY A N 1
ATOM 610 C CA . GLY A 1 77 ? 14.251 -3.612 -14.521 1.00 81.38 77 GLY A CA 1
ATOM 611 C C . GLY A 1 77 ? 14.221 -2.455 -13.527 1.00 81.38 77 GLY A C 1
ATOM 612 O O . GLY A 1 77 ? 13.198 -1.805 -13.316 1.00 81.38 77 GLY A O 1
ATOM 613 N N . ASP A 1 78 ? 15.373 -2.198 -12.916 1.00 85.31 78 ASP A N 1
ATOM 614 C CA . ASP A 1 78 ? 15.540 -1.123 -11.946 1.00 85.31 78 ASP A CA 1
ATOM 615 C C . ASP A 1 78 ? 15.862 0.203 -12.643 1.00 85.31 78 ASP A C 1
ATOM 617 O O . ASP A 1 78 ? 16.817 0.306 -13.413 1.00 85.31 78 ASP A O 1
ATOM 621 N N . VAL A 1 79 ? 15.090 1.244 -12.330 1.00 83.50 79 VAL A N 1
ATOM 622 C CA . VAL A 1 79 ? 15.354 2.610 -12.799 1.00 83.50 79 VAL A CA 1
ATOM 623 C C . VAL A 1 79 ? 16.217 3.328 -11.767 1.00 83.50 79 VAL A C 1
ATOM 625 O O . VAL A 1 79 ? 15.847 3.401 -10.595 1.00 83.50 79 VAL A O 1
ATOM 628 N N . PHE A 1 80 ? 17.348 3.887 -12.196 1.00 82.38 80 PHE A N 1
ATOM 629 C CA . PHE A 1 80 ? 18.242 4.674 -11.346 1.00 82.38 80 PHE A CA 1
ATOM 630 C C . PHE A 1 80 ? 18.259 6.139 -11.789 1.00 82.38 80 PHE A C 1
ATOM 632 O O . PHE A 1 80 ? 18.457 6.435 -12.963 1.00 82.38 80 PHE A O 1
ATOM 639 N N . VAL A 1 81 ? 18.106 7.061 -10.839 1.00 84.44 81 VAL A N 1
ATOM 640 C CA . VAL A 1 81 ? 18.236 8.510 -11.043 1.00 84.44 81 VAL A CA 1
ATOM 641 C C . VAL A 1 81 ? 19.296 9.021 -10.074 1.00 84.44 81 VAL A C 1
ATOM 643 O O . VAL A 1 81 ? 19.183 8.803 -8.869 1.00 84.44 81 VAL A O 1
ATOM 646 N N . ASN A 1 82 ? 20.348 9.676 -10.577 1.00 88.38 82 ASN A N 1
ATOM 647 C CA . ASN A 1 82 ? 21.480 10.158 -9.765 1.00 88.38 82 ASN A CA 1
ATOM 648 C C . ASN A 1 82 ? 22.055 9.070 -8.838 1.00 88.38 82 ASN A C 1
ATOM 650 O O . ASN A 1 82 ? 22.214 9.282 -7.635 1.00 88.38 82 ASN A O 1
ATOM 654 N N . ASN A 1 83 ? 22.296 7.879 -9.397 1.00 85.00 83 ASN A N 1
ATOM 655 C CA . ASN A 1 83 ? 22.825 6.708 -8.687 1.00 85.00 83 ASN A CA 1
ATOM 656 C C . ASN A 1 83 ? 21.917 6.173 -7.562 1.00 85.00 83 ASN A C 1
ATOM 658 O O . ASN A 1 83 ? 22.357 5.349 -6.764 1.00 85.00 83 ASN A O 1
ATOM 662 N N . LYS A 1 84 ? 20.651 6.601 -7.493 1.00 80.19 84 LYS A N 1
ATOM 663 C CA . LYS A 1 84 ? 19.656 6.091 -6.543 1.00 80.19 84 LYS A CA 1
ATOM 664 C C . LYS A 1 84 ? 18.569 5.335 -7.284 1.00 80.19 84 LYS A C 1
ATOM 666 O O . LYS A 1 84 ? 18.042 5.832 -8.277 1.00 80.19 84 LYS A O 1
ATOM 671 N N . LYS A 1 85 ? 18.218 4.150 -6.792 1.00 84.44 85 LYS A N 1
ATOM 672 C CA . LYS A 1 85 ? 17.103 3.370 -7.325 1.00 84.44 85 LYS A CA 1
ATOM 673 C C . LYS A 1 85 ? 15.798 4.124 -7.060 1.00 84.44 85 LYS A C 1
ATOM 675 O O . LYS A 1 85 ? 15.547 4.563 -5.940 1.00 84.44 85 LYS A O 1
ATOM 680 N N . LEU A 1 86 ? 14.976 4.299 -8.092 1.00 81.62 86 LEU A N 1
ATOM 681 C CA . LEU A 1 86 ? 13.752 5.101 -8.031 1.00 81.62 86 LEU A CA 1
ATOM 682 C C . LEU A 1 86 ? 12.768 4.564 -6.980 1.00 81.62 86 LEU A C 1
ATOM 684 O O . LEU A 1 86 ? 12.159 5.348 -6.254 1.00 81.62 86 LEU A O 1
ATOM 688 N N . ASN A 1 87 ? 12.679 3.238 -6.834 1.00 76.56 87 ASN A N 1
ATOM 689 C CA . ASN A 1 87 ? 11.848 2.603 -5.808 1.00 76.56 87 ASN A CA 1
ATOM 690 C C . ASN A 1 87 ? 12.276 2.986 -4.385 1.00 76.56 87 ASN A C 1
ATOM 692 O O . ASN A 1 87 ? 11.409 3.203 -3.549 1.00 76.56 87 ASN A O 1
ATOM 696 N N . ASP A 1 88 ? 13.571 3.162 -4.118 1.00 73.56 88 ASP A N 1
ATOM 697 C CA . ASP A 1 88 ? 14.064 3.557 -2.791 1.00 73.56 88 ASP A CA 1
ATOM 698 C C . ASP A 1 88 ? 13.682 5.009 -2.456 1.00 73.56 88 ASP A C 1
ATOM 700 O O . ASP A 1 88 ? 13.548 5.387 -1.290 1.00 73.56 88 ASP A O 1
ATOM 704 N N . VAL A 1 89 ? 13.512 5.849 -3.482 1.00 66.19 89 VAL A N 1
ATOM 705 C CA . VAL A 1 89 ? 13.034 7.232 -3.340 1.00 66.19 89 VAL A CA 1
ATOM 706 C C . VAL A 1 89 ? 11.521 7.252 -3.106 1.00 66.19 89 VAL A C 1
ATOM 708 O O . VAL A 1 89 ? 11.033 7.992 -2.248 1.00 66.19 89 VAL A O 1
ATOM 711 N N . LEU A 1 90 ? 10.778 6.409 -3.826 1.00 63.66 90 LEU A N 1
ATOM 712 C CA . LEU A 1 90 ? 9.329 6.297 -3.674 1.00 63.66 90 LEU A CA 1
ATOM 713 C C . LEU A 1 90 ? 8.934 5.649 -2.336 1.00 63.66 90 LEU A C 1
ATOM 715 O O . LEU A 1 90 ? 8.022 6.140 -1.672 1.00 63.66 90 LEU A O 1
ATOM 719 N N . GLU A 1 91 ? 9.653 4.616 -1.885 1.00 62.59 91 GLU A N 1
ATOM 720 C CA . GLU A 1 91 ? 9.415 3.960 -0.592 1.00 62.59 91 GLU A CA 1
ATOM 721 C C . GLU A 1 91 ? 9.635 4.924 0.581 1.00 62.59 91 GLU A C 1
ATOM 723 O O . GLU A 1 91 ? 8.863 4.916 1.534 1.00 62.59 91 GLU A O 1
ATOM 728 N N . LYS A 1 92 ? 10.609 5.838 0.482 1.00 59.00 92 LYS A N 1
ATOM 729 C CA . LYS A 1 92 ? 10.787 6.916 1.472 1.00 59.00 92 LYS A CA 1
ATOM 730 C C . LYS A 1 92 ? 9.648 7.937 1.489 1.00 59.00 92 LYS A C 1
ATOM 732 O O . LYS A 1 92 ? 9.481 8.637 2.481 1.00 59.00 92 LYS A O 1
ATOM 737 N N . THR A 1 93 ? 8.886 8.051 0.403 1.00 57.75 93 THR A N 1
ATOM 738 C CA . THR A 1 93 ? 7.781 9.018 0.295 1.00 57.75 93 THR A CA 1
ATOM 739 C C . THR A 1 93 ? 6.486 8.453 0.885 1.00 57.75 93 THR A C 1
ATOM 741 O O . THR A 1 93 ? 5.704 9.188 1.485 1.00 57.75 93 THR A O 1
ATOM 744 N N . VAL A 1 94 ? 6.290 7.132 0.817 1.00 58.25 94 VAL A N 1
ATOM 745 C CA . VAL A 1 94 ? 5.246 6.431 1.576 1.00 58.25 94 VAL A CA 1
ATOM 746 C C . VAL A 1 94 ? 5.799 6.110 2.964 1.00 58.25 94 VAL A C 1
ATOM 748 O O . VAL A 1 94 ? 6.158 4.974 3.265 1.00 58.25 94 VAL A O 1
ATOM 751 N N . ASN A 1 95 ? 5.907 7.134 3.815 1.00 66.88 95 ASN A N 1
ATOM 752 C CA . ASN A 1 95 ? 6.379 6.979 5.190 1.00 66.88 95 ASN A CA 1
ATOM 753 C C . ASN A 1 95 ? 5.469 5.998 5.949 1.00 66.88 95 ASN A C 1
ATOM 755 O O . ASN A 1 95 ? 4.402 6.366 6.453 1.00 66.88 95 ASN A O 1
ATOM 759 N N . LYS A 1 96 ? 5.912 4.737 6.048 1.00 62.88 96 LYS A N 1
ATOM 760 C CA . LYS A 1 96 ? 5.296 3.686 6.875 1.00 62.88 96 LYS A CA 1
ATOM 761 C C . LYS A 1 96 ? 5.054 4.198 8.298 1.00 62.88 96 LYS A C 1
ATOM 763 O O . LYS A 1 96 ? 4.006 3.920 8.874 1.00 62.88 96 LYS A O 1
ATOM 768 N N . ASP A 1 97 ? 5.956 5.037 8.796 1.00 69.94 97 ASP A N 1
ATOM 769 C CA . ASP A 1 97 ? 5.890 5.656 10.117 1.00 69.94 97 ASP A CA 1
ATOM 770 C C . ASP A 1 97 ? 4.659 6.560 10.281 1.00 69.94 97 ASP A C 1
ATOM 772 O O . ASP A 1 97 ? 3.978 6.499 11.301 1.00 69.94 97 ASP A O 1
ATOM 776 N N . THR A 1 98 ? 4.292 7.346 9.263 1.00 73.00 98 THR A N 1
ATOM 777 C CA . THR A 1 98 ? 3.118 8.234 9.332 1.00 73.00 98 THR A CA 1
ATOM 778 C C . THR A 1 98 ? 1.814 7.436 9.401 1.00 73.00 98 THR A C 1
ATOM 780 O O . THR A 1 98 ? 0.925 7.767 10.187 1.00 73.00 98 THR A O 1
ATOM 783 N N . MET A 1 99 ? 1.712 6.343 8.639 1.00 79.50 99 MET A N 1
ATOM 784 C CA . MET A 1 99 ? 0.532 5.469 8.659 1.00 79.50 99 MET A CA 1
ATOM 785 C C . MET A 1 99 ? 0.441 4.660 9.959 1.00 79.50 99 MET A C 1
ATOM 787 O O . MET A 1 99 ? -0.650 4.486 10.503 1.00 79.50 99 MET A O 1
ATOM 791 N N . GLN A 1 100 ? 1.578 4.216 10.500 1.00 82.56 100 GLN A N 1
ATOM 792 C CA . GLN A 1 100 ? 1.633 3.538 11.796 1.00 82.56 100 GLN A CA 1
ATOM 793 C C . GLN A 1 100 ? 1.219 4.464 12.944 1.00 82.56 100 GLN A C 1
ATOM 795 O O . GLN A 1 100 ? 0.405 4.066 13.777 1.00 82.56 100 GLN A O 1
ATOM 800 N N . ILE A 1 101 ? 1.707 5.709 12.965 1.00 85.88 10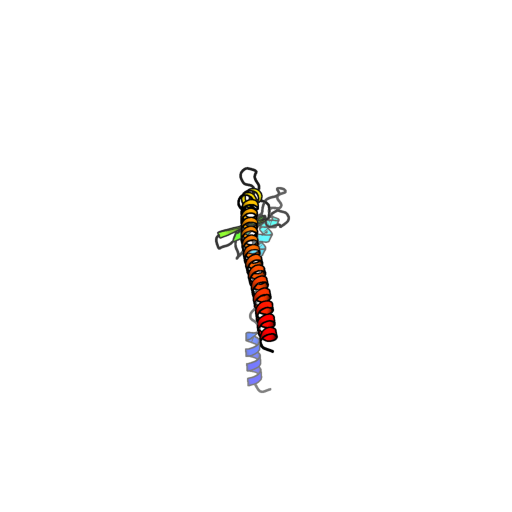1 ILE A N 1
ATOM 801 C CA . ILE A 1 101 ? 1.322 6.707 13.973 1.00 85.88 101 ILE A CA 1
ATOM 802 C C . ILE A 1 101 ? -0.187 6.974 13.919 1.00 85.88 101 ILE A C 1
ATOM 804 O O . ILE A 1 101 ? -0.850 6.967 14.958 1.00 85.88 101 ILE A O 1
ATOM 808 N N . PHE A 1 102 ? -0.754 7.146 12.721 1.00 87.75 102 PHE A N 1
ATOM 809 C CA . PHE A 1 102 ? -2.196 7.333 12.552 1.00 87.75 102 PHE A CA 1
ATOM 810 C C . PHE A 1 102 ? -3.004 6.127 13.058 1.00 87.75 102 PHE A C 1
ATOM 812 O O . PHE A 1 102 ? -3.995 6.292 13.772 1.00 87.75 102 PHE A O 1
ATOM 819 N N . MET A 1 103 ? -2.558 4.906 12.752 1.00 92.50 103 MET A N 1
ATOM 820 C CA . MET A 1 103 ? -3.208 3.679 13.218 1.00 92.50 103 MET A CA 1
ATOM 821 C C . MET A 1 103 ? -3.183 3.561 14.750 1.00 92.50 103 MET A C 1
ATOM 823 O O . MET A 1 103 ? -4.214 3.276 15.361 1.00 92.50 103 MET A O 1
ATOM 827 N N . ILE A 1 104 ? -2.037 3.831 15.384 1.00 93.50 104 ILE A N 1
ATOM 828 C CA . ILE A 1 104 ? -1.893 3.820 16.850 1.00 93.50 104 ILE A CA 1
ATOM 829 C C . ILE A 1 104 ? -2.814 4.864 17.492 1.00 93.50 104 ILE A C 1
ATOM 831 O O . ILE A 1 104 ? -3.473 4.578 18.495 1.00 93.50 104 ILE A O 1
ATOM 835 N N . PHE A 1 105 ? -2.907 6.056 16.902 1.00 95.12 105 PHE A N 1
ATOM 836 C CA . PHE A 1 105 ? -3.794 7.117 17.374 1.00 95.12 105 PHE A CA 1
ATOM 837 C C . PHE A 1 105 ? -5.272 6.696 17.325 1.00 95.12 105 PHE A C 1
ATOM 839 O O . PHE A 1 105 ? -5.992 6.861 18.311 1.00 95.12 105 PHE A O 1
ATOM 846 N N . MET A 1 106 ? -5.711 6.063 16.232 1.00 96.31 106 MET A N 1
ATOM 847 C CA . MET A 1 106 ? -7.087 5.568 16.098 1.00 96.31 106 MET A CA 1
ATOM 848 C C . MET A 1 106 ? -7.417 4.459 17.102 1.00 96.31 106 MET A C 1
ATOM 850 O O . MET A 1 106 ? -8.469 4.498 17.744 1.00 96.31 106 MET A O 1
ATOM 854 N N . ILE A 1 107 ? -6.500 3.508 17.301 1.00 97.06 107 ILE A N 1
ATOM 855 C CA . ILE A 1 107 ? -6.659 2.447 18.306 1.00 97.06 107 ILE A CA 1
ATOM 856 C C . ILE A 1 107 ? -6.758 3.048 19.714 1.00 97.06 107 ILE A C 1
ATOM 858 O O . ILE A 1 107 ? -7.594 2.622 20.512 1.00 97.06 107 ILE A O 1
ATOM 862 N N . SER A 1 108 ? -5.952 4.071 20.007 1.00 96.62 108 SER A N 1
ATOM 863 C CA . SER A 1 108 ? -5.957 4.753 21.305 1.00 96.62 108 SER A CA 1
ATOM 864 C C . SER A 1 108 ? -7.299 5.437 21.587 1.00 96.62 108 SER A C 1
ATOM 866 O O . SER A 1 108 ? -7.847 5.279 22.677 1.00 96.62 108 SER A O 1
ATOM 868 N N . ILE A 1 109 ? -7.877 6.135 20.601 1.00 97.44 109 ILE A N 1
ATOM 869 C CA . ILE A 1 109 ? -9.213 6.747 20.723 1.00 97.44 109 ILE A CA 1
ATOM 870 C C . ILE A 1 109 ? -10.280 5.679 20.970 1.00 97.44 109 ILE A C 1
ATOM 872 O O . ILE A 1 109 ? -11.120 5.833 21.861 1.00 97.44 109 ILE A O 1
ATOM 876 N N . PHE A 1 110 ? -10.241 4.587 20.206 1.00 97.94 110 PHE A N 1
ATOM 877 C CA . PHE A 1 110 ? -11.206 3.502 20.349 1.00 97.94 110 PHE A CA 1
ATOM 878 C C . PHE A 1 110 ? -11.132 2.852 21.737 1.00 97.94 110 PHE A C 1
ATOM 880 O O . PHE A 1 110 ? -12.164 2.612 22.367 1.00 97.94 110 PHE A O 1
ATOM 887 N N . LEU A 1 111 ? -9.920 2.635 22.256 1.00 97.56 111 LEU A N 1
ATOM 888 C CA . LEU A 1 111 ? -9.708 2.090 23.594 1.00 97.56 111 LEU A CA 1
ATOM 889 C C . LEU A 1 111 ? -10.263 3.022 24.681 1.00 97.56 111 LEU A C 1
ATOM 891 O O . LEU A 1 111 ? -10.936 2.557 25.599 1.00 97.56 111 LEU A O 1
ATOM 895 N N . ILE A 1 112 ? -10.041 4.334 24.561 1.00 98.00 112 ILE A N 1
ATOM 896 C CA . ILE A 1 112 ? -10.590 5.327 25.497 1.00 98.00 112 ILE A CA 1
ATOM 897 C C . ILE A 1 112 ? -12.121 5.281 25.487 1.00 98.00 112 ILE A C 1
ATOM 899 O O . ILE A 1 112 ? -12.745 5.197 26.546 1.00 98.00 112 ILE A O 1
ATOM 903 N N . PHE A 1 113 ? -12.734 5.281 24.301 1.00 97.81 113 PHE A N 1
ATOM 904 C CA . PHE A 1 113 ? -14.186 5.187 24.165 1.00 97.81 113 PHE A CA 1
ATOM 905 C C . PHE A 1 113 ? -14.736 3.900 24.796 1.00 97.81 113 PHE A C 1
ATOM 907 O O . PHE A 1 113 ? -15.719 3.939 25.541 1.00 97.81 113 PHE A O 1
ATOM 914 N N . PHE A 1 114 ? -14.069 2.767 24.563 1.00 97.75 114 PHE A N 1
ATOM 915 C CA . PHE A 1 114 ? -14.437 1.483 25.149 1.00 97.75 114 PHE A CA 1
ATOM 916 C C . PHE A 1 114 ? -14.379 1.505 26.683 1.00 97.75 114 PHE A C 1
ATOM 918 O O . PHE A 1 114 ? -15.313 1.045 27.339 1.00 97.75 114 PHE A O 1
ATOM 925 N N . LEU A 1 115 ? -13.331 2.090 27.272 1.00 98.00 115 LEU A N 1
ATOM 926 C CA . LEU A 1 115 ? -13.197 2.221 28.728 1.00 98.00 115 LEU A CA 1
ATOM 927 C C . LEU A 1 115 ? -14.282 3.123 29.336 1.00 98.00 115 LEU A C 1
ATOM 929 O O . LEU A 1 115 ? -14.828 2.806 30.398 1.00 98.00 115 LEU A O 1
ATOM 933 N N . ILE A 1 116 ? -14.641 4.216 28.656 1.00 98.06 116 ILE A N 1
ATOM 934 C CA . ILE A 1 116 ? -15.742 5.095 29.076 1.00 98.06 116 ILE A CA 1
ATOM 935 C C . ILE A 1 116 ? -17.060 4.315 29.070 1.00 98.06 116 ILE A C 1
ATOM 937 O O . ILE A 1 116 ? -17.766 4.289 30.081 1.00 98.06 116 ILE A O 1
ATOM 941 N N . MET A 1 117 ? -17.362 3.625 27.967 1.00 97.12 117 MET A N 1
ATOM 942 C CA . MET A 1 117 ? -18.564 2.798 27.849 1.00 97.12 117 MET A CA 1
ATOM 943 C C . MET A 1 117 ? -18.621 1.711 28.923 1.00 97.12 117 MET A C 1
ATOM 945 O O . MET A 1 117 ? -19.646 1.553 29.588 1.00 97.12 117 MET A O 1
ATOM 949 N N . LEU A 1 118 ? -17.510 1.011 29.162 1.00 97.75 118 LEU A N 1
ATOM 950 C CA . LEU A 1 118 ? -17.412 -0.001 30.210 1.00 97.75 118 LEU A CA 1
ATOM 951 C C . LEU A 1 118 ? -17.732 0.593 31.590 1.00 97.75 118 LEU A C 1
ATOM 953 O O . LEU A 1 118 ? -18.507 0.016 32.353 1.00 97.75 118 LEU A O 1
ATOM 957 N N . THR A 1 119 ? -17.200 1.778 31.893 1.00 97.75 119 THR A N 1
ATOM 958 C CA . THR A 1 119 ? -17.451 2.473 33.163 1.00 97.75 119 THR A CA 1
ATOM 959 C C . THR A 1 119 ? -18.930 2.829 33.334 1.00 97.75 119 THR A C 1
ATOM 961 O O . THR A 1 119 ? -19.498 2.627 34.412 1.00 97.75 119 THR A O 1
ATOM 964 N N . ILE A 1 120 ? -19.580 3.311 32.270 1.00 97.56 120 ILE A N 1
ATOM 965 C CA . ILE A 1 120 ? -21.016 3.626 32.267 1.00 97.56 120 ILE A CA 1
ATOM 966 C C . ILE A 1 120 ? -21.837 2.362 32.537 1.00 97.56 120 ILE A C 1
ATOM 968 O O . ILE A 1 120 ? -22.676 2.358 33.439 1.00 97.56 120 ILE A O 1
ATOM 972 N N . VAL A 1 121 ? -21.561 1.269 31.819 1.00 97.88 121 VAL A N 1
ATOM 973 C CA . VAL A 1 121 ? -22.271 -0.010 31.980 1.00 97.88 121 VAL A CA 1
ATOM 974 C C . VAL A 1 121 ? -22.141 -0.542 33.408 1.00 97.88 121 VAL A C 1
ATOM 976 O O . VAL A 1 121 ?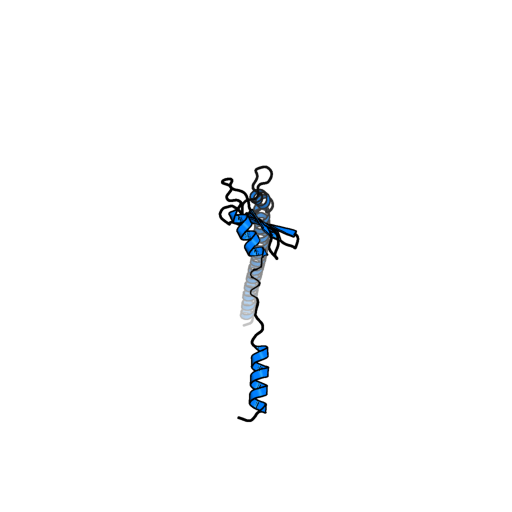 -23.138 -0.934 34.022 1.00 97.88 121 VAL A O 1
ATOM 979 N N . LEU A 1 122 ? -20.934 -0.510 33.980 1.00 97.19 122 LEU A N 1
ATOM 980 C CA . LEU A 1 122 ? -20.701 -0.943 35.359 1.00 97.19 122 LEU A CA 1
ATOM 981 C C . LEU A 1 122 ? -21.468 -0.075 36.369 1.00 97.19 122 LEU A C 1
ATOM 983 O O . LEU A 1 122 ? -22.062 -0.606 37.314 1.00 97.19 122 LEU A O 1
ATOM 987 N N . LYS A 1 123 ? -21.517 1.246 36.155 1.00 97.25 123 LYS A N 1
ATOM 988 C CA . LYS A 1 123 ? -22.264 2.178 37.011 1.00 97.25 123 LYS A CA 1
ATOM 989 C C . LYS A 1 123 ? -23.772 1.915 36.958 1.00 97.25 123 LYS A C 1
ATOM 991 O O . LYS A 1 123 ? -24.401 1.818 38.013 1.00 97.25 123 LYS A O 1
ATOM 996 N N . VAL A 1 124 ? -24.334 1.731 35.762 1.00 97.25 124 VAL A N 1
ATOM 997 C CA . VAL A 1 124 ? -25.759 1.411 35.565 1.00 97.25 124 VAL A CA 1
ATOM 998 C C . VAL A 1 124 ? -26.111 0.078 36.225 1.00 97.25 124 VAL A C 1
ATOM 1000 O O . VAL A 1 124 ? -27.070 -0.001 36.993 1.00 97.25 124 VAL A O 1
ATOM 1003 N N . ARG A 1 125 ? -25.292 -0.963 36.025 1.00 96.44 125 ARG A N 1
ATOM 1004 C CA . ARG A 1 125 ? -25.502 -2.279 36.651 1.00 96.44 125 ARG A CA 1
ATOM 1005 C C . ARG A 1 125 ? -25.517 -2.195 38.180 1.00 96.44 125 ARG A C 1
ATOM 1007 O O . ARG A 1 125 ? -26.350 -2.835 38.829 1.00 96.44 125 ARG A O 1
ATOM 1014 N N . LYS A 1 126 ? -24.626 -1.388 38.767 1.00 96.50 126 LYS A N 1
ATOM 1015 C CA . LYS A 1 126 ? -24.591 -1.157 40.217 1.00 96.50 126 LYS A CA 1
ATOM 1016 C C . LYS A 1 126 ? -25.876 -0.484 40.709 1.00 96.50 126 LYS A C 1
ATOM 1018 O O . LYS A 1 126 ? -26.454 -0.951 41.688 1.00 96.50 126 LYS A O 1
ATOM 1023 N N . GLN A 1 127 ? -26.350 0.556 40.021 1.00 95.69 127 GLN A N 1
ATOM 1024 C CA . GLN A 1 127 ? -27.594 1.254 40.373 1.00 95.69 127 GLN A CA 1
ATOM 1025 C C . GLN A 1 127 ? -28.822 0.341 40.276 1.00 95.69 127 GLN A C 1
ATOM 1027 O O . GLN A 1 127 ? -29.607 0.278 41.218 1.00 95.69 127 GLN A O 1
ATOM 1032 N N . LEU A 1 128 ? -28.943 -0.440 39.200 1.00 94.88 128 LEU A N 1
ATOM 1033 C CA . LEU A 1 128 ? -30.029 -1.412 39.030 1.00 94.88 128 LEU A CA 1
ATOM 1034 C C . LEU A 1 128 ? -30.069 -2.448 40.160 1.00 94.88 128 LEU A C 1
ATOM 1036 O O . LEU A 1 128 ? -31.137 -2.794 40.660 1.00 94.88 128 LEU A O 1
ATOM 1040 N N . THR A 1 129 ? -28.901 -2.917 40.601 1.00 95.81 129 THR A N 1
ATOM 1041 C CA . THR A 1 129 ? -28.808 -3.882 41.706 1.00 95.81 129 THR A CA 1
ATOM 1042 C C . THR A 1 129 ? -29.276 -3.271 43.030 1.00 95.81 129 THR A C 1
ATOM 1044 O O . THR A 1 129 ? -29.933 -3.948 43.821 1.00 95.81 129 THR A O 1
ATOM 1047 N N . LEU A 1 130 ? -28.966 -1.992 43.274 1.00 94.94 130 LEU A N 1
ATOM 1048 C CA . LEU A 1 130 ? -29.425 -1.268 44.464 1.00 94.94 130 LEU A CA 1
ATOM 1049 C C . LEU A 1 130 ? -30.943 -1.064 44.453 1.00 94.94 130 LEU A C 1
ATOM 1051 O O . LEU A 1 130 ? -31.596 -1.379 45.446 1.00 94.94 130 LEU A O 1
ATOM 1055 N N . LEU A 1 131 ? -31.505 -0.624 43.323 1.00 94.19 131 LEU A N 1
ATOM 1056 C CA . LEU A 1 131 ? -32.951 -0.447 43.161 1.00 94.19 131 LEU A CA 1
ATOM 1057 C C . LEU A 1 131 ? -33.708 -1.764 43.367 1.00 94.19 131 LEU A C 1
ATOM 1059 O O . LEU A 1 131 ? -34.705 -1.802 44.086 1.00 94.19 131 LEU A O 1
ATOM 1063 N N . ARG A 1 132 ? -33.191 -2.873 42.822 1.00 94.19 132 ARG A N 1
ATOM 1064 C CA . ARG A 1 132 ? -33.777 -4.204 43.026 1.00 94.19 132 ARG A CA 1
ATOM 1065 C C . ARG A 1 132 ? -33.816 -4.587 44.508 1.00 94.19 132 ARG A C 1
ATOM 1067 O O . ARG A 1 132 ? -34.855 -5.029 44.988 1.00 94.19 132 ARG A O 1
ATOM 1074 N N . LYS A 1 133 ? -32.725 -4.368 45.250 1.00 93.94 133 LYS A N 1
ATOM 1075 C CA . LYS A 1 133 ? -32.689 -4.635 46.700 1.00 93.94 133 LYS A CA 1
ATOM 1076 C C . LYS A 1 133 ? -33.693 -3.778 47.474 1.00 93.94 133 LYS A C 1
ATOM 1078 O O . LYS A 1 133 ? -34.358 -4.296 48.364 1.00 93.94 133 LYS A O 1
ATOM 1083 N N . GLN A 1 134 ? -33.826 -2.497 47.127 1.00 94.00 134 GLN A N 1
ATOM 1084 C CA . GLN A 1 134 ? -34.805 -1.604 47.755 1.00 94.00 134 GLN A CA 1
ATOM 1085 C C . GLN A 1 134 ? -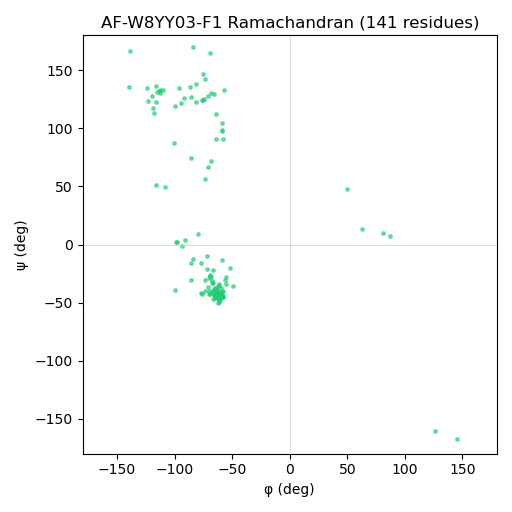36.243 -2.061 47.490 1.00 94.00 134 GLN A C 1
ATOM 1087 O O . GLN A 1 134 ? -37.030 -2.127 48.430 1.00 94.00 134 GLN A O 1
ATOM 1092 N N . SER A 1 135 ? -36.567 -2.450 46.251 1.00 91.31 135 SER A N 1
ATOM 1093 C CA . SER A 1 135 ? -37.907 -2.948 45.904 1.00 91.31 135 SER A CA 1
ATOM 1094 C C . SER A 1 135 ? -38.295 -4.205 46.692 1.00 91.31 135 SER A C 1
ATOM 1096 O O . SER A 1 135 ? -39.387 -4.262 47.246 1.00 91.31 135 SER A O 1
ATOM 1098 N N . GLN A 1 136 ? -37.370 -5.160 46.849 1.00 92.38 136 GLN A N 1
ATOM 1099 C CA . GLN A 1 136 ? -37.607 -6.382 47.628 1.00 92.38 136 GLN A CA 1
ATOM 1100 C C . GLN A 1 136 ? -37.791 -6.106 49.125 1.00 92.38 136 GLN A C 1
ATOM 1102 O O . GLN A 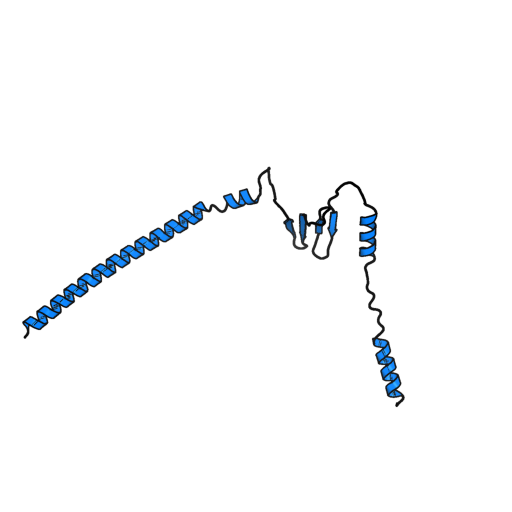1 136 ? -38.542 -6.807 49.800 1.00 92.38 136 GLN A O 1
ATOM 1107 N N . PHE A 1 137 ? -37.102 -5.096 49.664 1.00 89.81 137 PHE A N 1
ATOM 1108 C CA . PHE A 1 137 ? -37.264 -4.708 51.062 1.00 89.81 137 PHE A CA 1
ATOM 1109 C C . PHE A 1 137 ? -38.638 -4.075 51.321 1.00 89.81 137 PHE A C 1
ATOM 1111 O O . PHE A 1 137 ? -39.279 -4.419 52.308 1.00 89.81 137 PHE A O 1
ATOM 1118 N N . GLN A 1 138 ? -39.101 -3.204 50.417 1.00 86.88 138 GLN A N 1
ATOM 1119 C CA . GLN A 1 138 ? -40.424 -2.570 50.501 1.00 86.88 138 GLN A CA 1
ATOM 1120 C C . GLN A 1 138 ? -41.568 -3.589 50.383 1.00 86.88 138 GLN A C 1
ATOM 1122 O O . GLN A 1 138 ? -42.563 -3.490 51.091 1.00 86.88 138 GLN A O 1
ATOM 1127 N N . GLU A 1 139 ? -41.423 -4.595 49.518 1.00 88.25 139 GLU A N 1
ATOM 1128 C CA . GLU A 1 139 ? -42.406 -5.677 49.389 1.00 88.25 139 GLU A CA 1
ATOM 1129 C C . GLU A 1 139 ? -42.522 -6.490 50.687 1.00 88.25 139 GLU A C 1
ATOM 1131 O O . GLU A 1 139 ? -43.623 -6.765 51.154 1.00 88.25 139 GLU A O 1
ATOM 1136 N N . LYS A 1 140 ? -41.384 -6.797 51.325 1.00 83.50 140 LYS A N 1
ATOM 1137 C CA . LYS A 1 140 ? -41.350 -7.551 52.583 1.00 83.50 140 LYS A CA 1
ATOM 1138 C C . LYS A 1 140 ? -41.884 -6.765 53.786 1.00 83.50 140 LYS A C 1
ATOM 1140 O O . LYS A 1 140 ? -42.372 -7.387 54.717 1.00 83.50 140 LYS A O 1
ATOM 1145 N N . SER A 1 141 ? -41.772 -5.435 53.806 1.00 82.38 141 SER A N 1
ATOM 1146 C CA . SER A 1 141 ? -42.301 -4.615 54.909 1.00 82.38 141 SER A CA 1
ATOM 1147 C C . SER A 1 141 ? -43.819 -4.421 54.869 1.00 82.38 141 SER A C 1
ATOM 1149 O O . SER A 1 141 ? -44.385 -3.980 55.863 1.00 82.38 141 SER A O 1
ATOM 1151 N N . ASN A 1 142 ? -44.460 -4.707 53.732 1.00 82.12 142 ASN A N 1
ATOM 1152 C CA . ASN A 1 142 ? -45.902 -4.536 53.528 1.00 82.12 142 ASN A CA 1
ATOM 1153 C C . ASN A 1 142 ? -46.705 -5.843 53.702 1.00 82.12 142 ASN A C 1
ATOM 1155 O O . ASN A 1 142 ? -47.917 -5.832 53.486 1.00 82.12 142 ASN A O 1
ATOM 1159 N N . MET A 1 143 ? -46.038 -6.949 54.053 1.00 71.12 143 MET A N 1
ATOM 1160 C CA . MET A 1 143 ? -46.637 -8.235 54.444 1.00 71.12 143 MET A CA 1
ATOM 1161 C C . MET A 1 143 ? -46.580 -8.398 55.960 1.00 71.12 143 MET A C 1
ATOM 1163 O O . MET A 1 143 ? -47.568 -8.920 56.517 1.00 71.12 143 MET A O 1
#

pLDDT: mean 77.46, std 15.65, range [45.91, 98.06]

Solvent-accessible surface area (backbone atoms only — not comparable to full-atom values): 8572 Å² total; per-residue (Å²): 134,60,73,70,59,56,53,53,50,53,58,56,55,64,72,70,67,67,81,81,72,78,72,76,44,70,61,58,58,53,49,54,53,50,57,69,73,58,78,56,92,62,88,59,76,41,80,46,81,52,100,69,28,42,35,36,27,41,82,89,70,46,66,43,38,38,36,38,84,86,74,50,76,47,69,62,72,87,56,67,56,95,92,36,51,48,65,67,58,51,53,65,68,60,47,62,64,60,58,49,52,53,51,54,52,52,52,51,54,52,52,53,53,49,53,51,51,51,50,52,53,54,51,52,54,53,51,53,53,51,51,52,54,52,52,55,50,56,57,62,74,76,109

Sequence (143 aa):
MKPVHIILIIILCLFLTTPVYAATSQEQIRNEKREAQYNDSNNWLTLKGSEGGVRFVTKDGKESILIDNFGGIYFNGDVFVNNKKLNDVLEKTVNKDTMQIFMIFMISIFLIFFLIMLTIVLKVRKQLTLLRKQSQFQEKSNM

Radius of gyration: 41.2 Å; Cα contacts (8 Å, |Δi|>4): 72; chains: 1; bounding box: 76×46×121 Å

Mean predicted aligned error: 18.91 Å

Secondary structure (DSSP, 8-state):
--HHHHHHHHHHHHTS---------HHHHHHHHHHHH---SS-PPEEEEETTEEEEE-TTS-EEEEEETTS-EEESS--EETTEEHHHHHHHHS-HHHHHHHHHHHHHHHHHHHHHHHHHHHHHHHHHHHHHHHHHHHHHHT-

Nearest PDB structures (foldseek):
  4jpd-assembly1_A  TM=3.080E-01  e=5.940E-01  Burkholderia cenocepacia J2315
  8h6h-assembly1_A  TM=3.846E-01  e=1.558E+00  Acetivibrio thermocellus
  7zau-assembly2_C  TM=3.886E-01  e=2.607E+00  Homo sapiens
  8owu-assembly1_B  TM=3.930E-01  e=4.361E+00  Bacillus cereus BAG3X2-1

Foldseek 3Di:
DDPVVVVVVVVVVVVVPDPPPPCPDVVVVVVVVVVVVCPDPPFDFDWDQDPQFIFTAGSVRDTQWTAGPVRDIDGDDFDDDPNHTVVVVVVVVPPPVVVVVVVVVVVVVVVVVVVVVVVVVVVVVVVVVVVVVVVVVVVVVVD